Protein AF-A0A8T1VGT0-F1 (afdb_monomer_lite)

Foldseek 3Di:
DDDPPDDDDPPPPPCLPPQLVCQQCVVVCVVVVNLDEDDLVRCVVPLVVVLVLCVVVDPNPADAQQDAADCDPPDDNSRHNGRSSVNCVSHVVSPDPDD

Organism: NCBI:txid221518

Secondary structure (DSSP, 8-state):
-----PPP---------HHHHHHHSHHHHHHTT---PPPHHHIIIIIHHHHHHHHHHS-SS---TT----SSTTS-GGGTT--HHHHHHHTGGGS----

Sequence (99 aa):
MDDKAGPETGLHAGQGSYFSFYGRDVEKLDELGVNVKLSARAWQTRVAPLLDTYSTTSLPRDVPEDFVISSKAPWPEEMWGVRLGLIVARNSHHLPRQV

Radius of gyr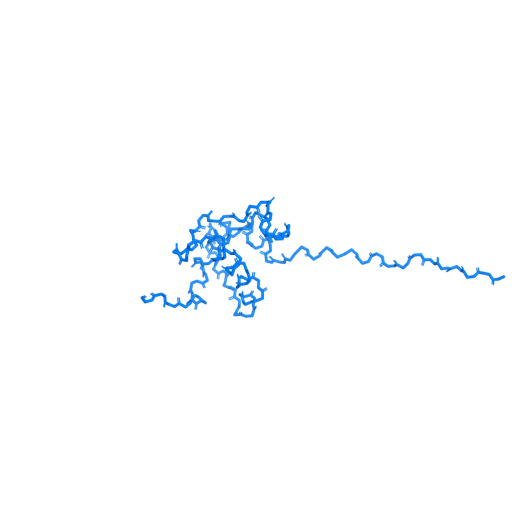ation: 17.96 Å; chains: 1; bounding box: 29×59×48 Å

pLDDT: mean 71.72, std 14.71, range [34.03, 87.75]

Structure (mmCIF, N/CA/C/O backbone):
data_AF-A0A8T1VGT0-F1
#
_entry.id   AF-A0A8T1VGT0-F1
#
loop_
_atom_site.group_PDB
_atom_site.id
_atom_site.type_symbol
_atom_site.label_atom_id
_atom_site.label_alt_id
_atom_site.label_comp_id
_atom_site.label_asym_id
_atom_site.label_entity_id
_atom_site.label_seq_id
_atom_site.pdbx_PDB_ins_code
_atom_site.Cartn_x
_atom_site.Cartn_y
_atom_site.Cartn_z
_atom_site.occupancy
_atom_site.B_iso_or_equiv
_atom_site.auth_seq_id
_atom_site.auth_comp_id
_atom_site.auth_asym_id
_atom_site.auth_atom_id
_atom_site.pdbx_PDB_model_num
ATOM 1 N N . MET A 1 1 ? -10.392 42.702 31.763 1.00 50.62 1 MET A N 1
ATOM 2 C CA . MET A 1 1 ? -9.925 42.540 30.369 1.00 50.62 1 MET A CA 1
ATOM 3 C C . MET A 1 1 ? -9.186 41.234 30.407 1.00 50.62 1 MET A C 1
ATOM 5 O O . MET A 1 1 ? -8.030 41.225 30.794 1.00 50.62 1 MET A O 1
ATOM 9 N N . ASP A 1 2 ? -9.907 40.154 30.155 1.00 43.88 2 ASP A N 1
ATOM 10 C CA . ASP A 1 2 ? -9.428 38.809 30.429 1.00 43.88 2 ASP A CA 1
ATOM 11 C C . ASP A 1 2 ? -9.556 38.029 29.128 1.00 43.88 2 ASP A C 1
ATOM 13 O O . ASP A 1 2 ? -10.617 37.982 28.497 1.00 43.88 2 ASP A O 1
ATOM 17 N N . ASP A 1 3 ? -8.393 37.563 28.699 1.00 44.62 3 ASP A N 1
ATOM 18 C CA . ASP A 1 3 ? -8.034 36.861 27.484 1.00 44.62 3 ASP A CA 1
ATOM 19 C C . ASP A 1 3 ? -9.107 35.927 26.921 1.00 44.62 3 ASP A C 1
ATOM 21 O O . ASP A 1 3 ? -9.458 34.886 27.479 1.00 44.62 3 ASP A O 1
ATOM 25 N N . LYS A 1 4 ? -9.562 36.263 25.713 1.00 43.19 4 LYS A N 1
ATOM 26 C CA . LYS A 1 4 ? -10.332 35.365 24.859 1.00 43.19 4 LYS A CA 1
ATOM 27 C C . LYS A 1 4 ? -9.364 34.411 24.150 1.00 43.19 4 LYS A C 1
ATOM 29 O O . LYS A 1 4 ? -9.043 34.612 22.980 1.00 43.19 4 LYS A O 1
ATOM 34 N N . ALA A 1 5 ? -8.915 33.370 24.844 1.00 45.09 5 ALA A N 1
ATOM 35 C CA . ALA A 1 5 ? -8.302 32.210 24.203 1.00 45.09 5 ALA A CA 1
ATOM 36 C C . ALA A 1 5 ? -9.401 31.431 23.456 1.00 45.09 5 ALA A C 1
ATOM 38 O O . ALA A 1 5 ? -10.172 30.675 24.046 1.00 45.09 5 ALA A O 1
ATOM 39 N N . GLY A 1 6 ? -9.542 31.687 22.154 1.00 46.22 6 GLY A N 1
ATOM 40 C CA . GLY A 1 6 ? -10.336 30.831 21.274 1.00 46.22 6 GLY A CA 1
ATOM 41 C C . GLY A 1 6 ? -9.601 29.506 21.057 1.00 46.22 6 GLY A C 1
ATOM 42 O O . GLY A 1 6 ? -8.379 29.539 20.918 1.00 46.22 6 GLY A O 1
ATOM 43 N N . PRO A 1 7 ? -10.288 28.349 21.025 1.00 46.41 7 PRO A N 1
ATOM 44 C CA . PRO A 1 7 ? -9.624 27.100 20.703 1.00 46.41 7 PRO A CA 1
ATOM 45 C C . PRO A 1 7 ? -9.107 27.155 19.267 1.00 46.41 7 PRO A C 1
ATOM 47 O O . PRO A 1 7 ? -9.847 27.321 18.294 1.00 46.41 7 PRO A O 1
ATOM 50 N N . GLU A 1 8 ? -7.790 27.062 19.210 1.00 47.16 8 GLU A N 1
ATOM 51 C CA . GLU A 1 8 ? -6.927 27.013 18.055 1.00 47.16 8 GLU A CA 1
ATOM 52 C C . GLU A 1 8 ? -7.358 25.892 17.103 1.00 47.16 8 GLU A C 1
ATOM 54 O O . GLU A 1 8 ? -7.616 24.761 17.508 1.00 47.16 8 GLU A O 1
ATOM 59 N N . THR A 1 9 ? -7.439 26.247 15.821 1.00 52.91 9 THR A N 1
ATOM 60 C CA . THR A 1 9 ? -7.111 25.401 14.665 1.00 52.91 9 THR A CA 1
ATOM 61 C C . THR A 1 9 ? -7.100 23.890 14.915 1.00 52.91 9 THR A C 1
ATOM 63 O O . THR A 1 9 ? -6.051 23.265 15.058 1.00 52.91 9 THR A O 1
ATOM 66 N N . GLY A 1 10 ? -8.281 23.277 14.828 1.00 36.09 10 GLY A N 1
ATOM 67 C CA . GLY A 1 10 ? -8.404 21.876 14.451 1.00 36.09 10 GLY A CA 1
ATOM 68 C C . GLY A 1 10 ? -8.011 21.731 12.985 1.00 36.09 10 GLY A C 1
ATOM 69 O O . GLY A 1 10 ? -8.860 21.772 12.096 1.00 36.09 10 GLY A O 1
ATOM 70 N N . LEU A 1 11 ? -6.710 21.612 12.725 1.00 39.28 11 LEU A N 1
ATOM 71 C CA . LEU A 1 11 ? -6.197 21.102 11.464 1.00 39.28 11 LEU A CA 1
ATOM 72 C C . LEU A 1 11 ? -6.819 19.710 11.290 1.00 39.28 11 LEU A C 1
ATOM 74 O O . LEU A 1 11 ? -6.388 18.749 11.924 1.00 39.28 11 LEU A O 1
ATOM 78 N N . HIS A 1 12 ? -7.877 19.603 10.486 1.00 45.22 12 HIS A N 1
ATOM 79 C CA . HIS A 1 12 ? -8.379 18.316 10.031 1.00 45.22 12 HIS A CA 1
ATOM 80 C C . HIS A 1 12 ? -7.239 17.662 9.250 1.00 45.22 12 HIS A C 1
ATOM 82 O O . HIS A 1 12 ? -7.051 17.922 8.062 1.00 45.22 12 HIS A O 1
ATOM 88 N N . ALA A 1 13 ? -6.452 16.832 9.933 1.00 40.97 13 ALA A N 1
ATOM 89 C CA . ALA A 1 13 ? -5.465 15.945 9.345 1.00 40.97 13 ALA A CA 1
ATOM 90 C C . ALA A 1 13 ? -6.195 14.828 8.583 1.00 40.97 13 ALA A C 1
ATOM 92 O O . ALA A 1 13 ? -6.067 13.648 8.874 1.00 40.97 13 ALA A O 1
ATOM 93 N N . GLY A 1 14 ? -6.985 15.208 7.580 1.00 45.34 14 GLY A N 1
ATOM 94 C CA . GLY A 1 14 ? -7.479 14.323 6.541 1.00 45.34 14 GLY A CA 1
ATOM 95 C C . GLY A 1 14 ? -6.367 14.055 5.534 1.00 45.34 14 GLY A C 1
ATOM 96 O O . GLY A 1 14 ? -6.539 14.297 4.346 1.00 45.34 14 GLY A O 1
ATOM 97 N N . GLN A 1 15 ? -5.204 13.589 5.989 1.00 44.84 15 GLN A N 1
ATOM 98 C CA . GLN A 1 15 ? -4.221 12.980 5.098 1.00 44.84 15 GLN A CA 1
ATOM 99 C C . GLN A 1 15 ? -4.623 11.519 4.921 1.00 44.84 15 GLN A C 1
ATOM 101 O O . GLN A 1 15 ? -3.928 10.605 5.352 1.00 44.84 15 GLN A O 1
ATOM 106 N N . GLY A 1 16 ? -5.764 11.297 4.262 1.00 48.41 16 GLY A N 1
ATOM 107 C CA . GLY A 1 16 ? -6.000 10.030 3.585 1.00 48.41 16 GLY A CA 1
ATOM 108 C C . GLY A 1 16 ? -4.909 9.908 2.532 1.00 48.41 16 GLY A C 1
ATOM 109 O O . GLY A 1 16 ? -5.014 10.494 1.457 1.00 48.41 16 GLY A O 1
ATOM 110 N N . SER A 1 17 ? -3.792 9.286 2.910 1.00 63.31 17 SER A N 1
ATOM 111 C CA . SER A 1 17 ? -2.589 9.240 2.094 1.00 63.31 17 SER A CA 1
ATOM 112 C C . SER A 1 17 ? -2.963 8.733 0.707 1.00 63.31 17 SER A C 1
ATOM 114 O O . SER A 1 17 ? -3.596 7.690 0.598 1.00 63.31 17 SER A O 1
ATOM 116 N N . TYR A 1 18 ? -2.559 9.437 -0.354 1.00 67.12 18 TYR A N 1
ATOM 117 C CA . TYR A 1 18 ? -2.741 8.997 -1.747 1.00 67.12 18 TYR A CA 1
ATOM 118 C C . TYR A 1 18 ? -2.449 7.495 -1.938 1.00 67.12 18 TYR A C 1
ATOM 120 O O . TYR A 1 18 ? -3.119 6.817 -2.708 1.00 67.12 18 TYR A 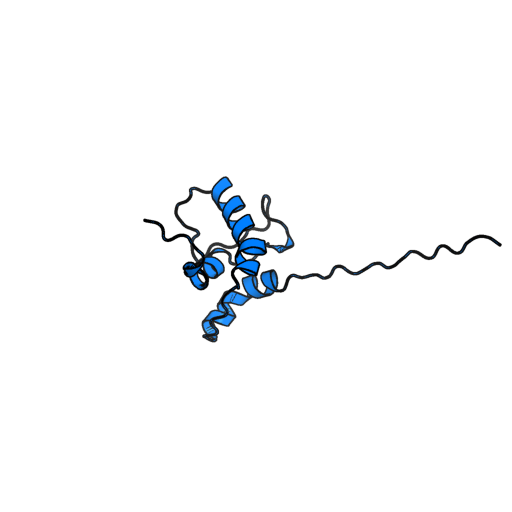O 1
ATOM 128 N N . PHE A 1 19 ? -1.493 6.962 -1.172 1.00 69.94 19 PHE A N 1
ATOM 129 C CA . PHE A 1 19 ? -1.124 5.554 -1.144 1.00 69.94 19 PHE A CA 1
ATOM 130 C C . PHE A 1 19 ? -2.243 4.593 -0.698 1.00 69.94 19 PHE A C 1
ATOM 132 O O . PHE A 1 19 ? -2.343 3.508 -1.260 1.00 69.94 19 PHE A O 1
ATOM 139 N N . SER A 1 20 ? -3.084 4.946 0.279 1.00 72.75 20 SER A N 1
ATOM 140 C CA . SER A 1 20 ? -4.155 4.056 0.749 1.00 72.75 20 SER A CA 1
ATOM 141 C C . SER A 1 20 ? -5.304 3.978 -0.256 1.00 72.75 20 SER A C 1
ATOM 143 O O . SER A 1 20 ? -5.811 2.890 -0.512 1.00 72.75 20 SER A O 1
ATOM 145 N N . PHE A 1 21 ? -5.652 5.097 -0.899 1.00 69.94 21 PHE A N 1
ATOM 146 C CA . PHE A 1 21 ? -6.589 5.104 -2.028 1.00 69.94 21 PHE A CA 1
ATOM 147 C C . PHE A 1 21 ? -6.018 4.342 -3.226 1.00 69.94 21 PHE A C 1
ATOM 149 O O . PHE A 1 21 ? -6.666 3.440 -3.747 1.00 69.94 21 PHE A O 1
ATOM 156 N N . TYR A 1 22 ? -4.762 4.624 -3.591 1.00 74.12 22 TYR A N 1
ATOM 157 C CA . TYR A 1 22 ? -4.042 3.892 -4.631 1.00 74.12 22 TYR A CA 1
ATOM 158 C C . TYR A 1 22 ? -4.041 2.381 -4.369 1.00 74.12 22 TYR A C 1
ATOM 160 O O . TYR A 1 22 ? -4.346 1.603 -5.261 1.00 74.12 22 TYR A O 1
ATOM 168 N N . GLY A 1 23 ? -3.738 1.964 -3.140 1.00 77.19 23 GLY A N 1
ATOM 169 C CA . GLY A 1 23 ? -3.644 0.561 -2.757 1.00 77.19 23 GLY A CA 1
ATOM 170 C C . GLY A 1 23 ? -4.977 -0.171 -2.614 1.00 77.19 23 GLY A C 1
ATOM 171 O O . GLY A 1 23 ? -4.986 -1.399 -2.671 1.00 77.19 23 GLY A O 1
ATOM 172 N N . ARG A 1 24 ? -6.090 0.547 -2.433 1.00 78.12 24 ARG A N 1
ATOM 173 C CA . ARG A 1 24 ? -7.444 -0.033 -2.419 1.00 78.12 24 ARG A CA 1
ATOM 174 C C . ARG A 1 24 ? -8.003 -0.206 -3.827 1.00 78.12 24 ARG A C 1
ATOM 176 O O . ARG A 1 24 ? -8.611 -1.230 -4.108 1.00 78.12 24 ARG A O 1
ATOM 183 N N . ASP A 1 25 ? -7.765 0.763 -4.709 1.00 78.50 25 ASP A N 1
ATOM 184 C CA . ASP A 1 25 ? -8.271 0.761 -6.089 1.00 78.50 25 ASP A CA 1
ATOM 185 C C . ASP A 1 25 ? -7.238 0.254 -7.115 1.00 78.50 25 ASP A C 1
ATOM 187 O O . ASP A 1 25 ? -7.435 0.384 -8.324 1.00 78.50 25 ASP A O 1
ATOM 191 N N . VAL A 1 26 ? -6.134 -0.346 -6.654 1.00 75.56 26 VAL A N 1
ATOM 192 C CA . VAL A 1 26 ? -5.045 -0.832 -7.518 1.00 75.56 26 VAL A CA 1
ATOM 193 C C . VAL A 1 26 ? -5.520 -1.871 -8.544 1.00 75.56 26 VAL A C 1
ATOM 195 O O . VAL A 1 26 ? -4.983 -1.898 -9.647 1.00 75.56 26 VAL A O 1
ATOM 198 N N . GLU A 1 27 ? -6.554 -2.659 -8.231 1.00 75.38 27 GLU A N 1
ATOM 199 C CA . GLU A 1 27 ? -7.192 -3.589 -9.178 1.00 75.38 27 GLU A CA 1
ATOM 200 C C . GLU A 1 27 ? -7.910 -2.862 -10.311 1.00 75.38 27 GLU A C 1
ATOM 202 O O . GLU A 1 27 ? -7.742 -3.225 -11.465 1.00 75.38 27 GLU A O 1
ATOM 207 N N . LYS A 1 28 ? -8.652 -1.787 -10.019 1.00 77.12 28 LYS A N 1
ATOM 208 C CA . LYS A 1 28 ? -9.323 -0.998 -11.065 1.00 77.12 28 LYS A CA 1
ATOM 209 C C . LYS A 1 28 ? -8.303 -0.345 -11.989 1.00 77.12 28 LYS A C 1
ATOM 211 O O . LYS A 1 28 ? -8.518 -0.230 -13.189 1.00 77.12 28 LYS A O 1
ATOM 216 N N . LEU A 1 29 ? -7.165 0.084 -11.441 1.00 74.94 29 LEU A N 1
ATOM 217 C CA . LEU A 1 29 ? -6.048 0.571 -12.253 1.00 74.94 29 LEU A CA 1
ATOM 218 C C . LEU A 1 29 ? -5.445 -0.537 -13.126 1.00 74.94 29 LEU A C 1
ATOM 220 O O . LEU A 1 29 ? -4.876 -0.232 -14.172 1.00 74.94 29 LEU A O 1
ATOM 224 N N . ASP A 1 30 ? -5.537 -1.793 -12.698 1.00 70.50 30 ASP A N 1
ATOM 225 C CA . ASP A 1 30 ? -5.110 -2.954 -13.474 1.00 70.50 30 ASP A CA 1
ATOM 226 C C . ASP A 1 30 ? -6.087 -3.291 -14.600 1.00 70.50 30 ASP A C 1
ATOM 228 O O . ASP A 1 30 ? -5.676 -3.370 -15.755 1.00 70.50 30 ASP A O 1
ATOM 232 N N . GLU A 1 31 ? -7.386 -3.314 -14.299 1.00 76.31 31 GLU A N 1
ATOM 233 C CA . GLU A 1 31 ? -8.463 -3.455 -15.286 1.00 76.31 31 GLU A CA 1
ATOM 234 C C . GLU A 1 31 ? -8.392 -2.382 -16.383 1.00 76.31 31 GLU A C 1
ATOM 236 O O . GLU A 1 31 ? -8.673 -2.647 -17.551 1.00 76.31 31 GLU A O 1
ATOM 241 N N . LEU A 1 32 ? -7.980 -1.163 -16.023 1.00 78.62 32 LEU A N 1
ATOM 242 C CA . LEU A 1 32 ? -7.811 -0.046 -16.954 1.00 78.62 32 LEU A CA 1
ATOM 243 C C . LEU A 1 32 ? -6.461 -0.053 -17.698 1.00 78.62 32 LEU A C 1
ATOM 245 O O . LEU A 1 32 ? -6.216 0.835 -18.516 1.00 78.62 32 LEU A O 1
ATOM 249 N N . GLY A 1 33 ? -5.561 -1.001 -17.417 1.00 70.25 33 GLY A N 1
ATOM 250 C CA . GLY A 1 33 ? -4.232 -1.079 -18.036 1.00 70.25 33 GLY A CA 1
ATOM 251 C C . GLY A 1 33 ? -3.282 0.057 -17.636 1.00 70.25 33 GLY A C 1
ATOM 252 O O . GLY A 1 33 ? -2.280 0.309 -18.311 1.00 70.25 33 GLY A O 1
ATOM 253 N N . VAL A 1 34 ? -3.575 0.772 -16.545 1.00 70.31 34 VAL A N 1
ATOM 254 C CA . VAL A 1 34 ? -2.761 1.894 -16.072 1.00 70.31 34 VAL A CA 1
ATOM 255 C C . VAL A 1 34 ? -1.631 1.364 -15.191 1.00 70.31 34 VAL A C 1
ATOM 257 O O . VAL A 1 34 ? -1.830 0.975 -14.039 1.00 70.31 34 VAL A O 1
ATOM 260 N N . ASN A 1 35 ? -0.410 1.394 -15.726 1.00 66.19 35 ASN A N 1
ATOM 261 C CA . ASN A 1 35 ? 0.795 0.930 -15.037 1.00 66.19 35 ASN A CA 1
ATOM 262 C C . ASN A 1 35 ? 1.437 2.046 -14.192 1.00 66.19 35 ASN A C 1
ATOM 264 O O . ASN A 1 35 ? 2.502 2.572 -14.527 1.00 66.19 35 ASN A O 1
ATOM 268 N N . VAL A 1 36 ? 0.771 2.446 -13.108 1.00 71.12 36 VAL A N 1
ATOM 269 C CA . VAL A 1 36 ? 1.341 3.405 -12.152 1.00 71.12 36 VAL A CA 1
ATOM 270 C C . VAL A 1 36 ? 2.396 2.688 -11.312 1.00 71.12 36 VAL A C 1
ATOM 272 O O . VAL A 1 36 ? 2.084 1.838 -10.484 1.00 71.12 36 VAL A O 1
ATOM 275 N N . LYS A 1 37 ? 3.665 3.040 -11.511 1.00 74.12 37 LYS A N 1
ATOM 276 C CA . LYS A 1 37 ? 4.764 2.554 -10.669 1.00 74.12 37 LYS A CA 1
ATOM 277 C C . LYS A 1 37 ? 5.041 3.543 -9.549 1.00 74.12 37 LYS A C 1
ATOM 279 O O . LYS A 1 37 ? 5.060 4.756 -9.762 1.00 74.12 37 LYS A O 1
ATOM 284 N N . LEU A 1 38 ? 5.295 3.025 -8.354 1.00 78.69 38 LEU A N 1
ATOM 285 C CA . LEU A 1 38 ? 5.747 3.834 -7.232 1.00 78.69 38 LEU A CA 1
ATOM 286 C C . LEU A 1 38 ? 7.187 4.285 -7.484 1.00 78.69 38 LEU A C 1
ATOM 288 O O . LEU A 1 38 ? 8.032 3.519 -7.953 1.00 78.69 38 LEU A O 1
ATOM 292 N N . SE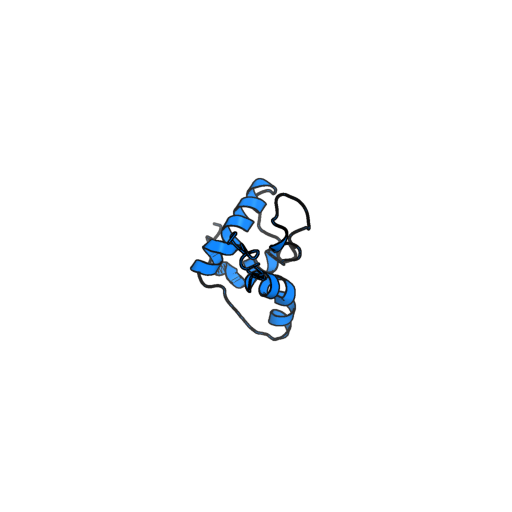R A 1 39 ? 7.485 5.537 -7.144 1.00 81.44 39 SER A N 1
ATOM 293 C CA . SER A 1 39 ? 8.871 6.001 -7.095 1.00 81.44 39 SER A CA 1
ATOM 294 C C . SER A 1 39 ? 9.628 5.283 -5.9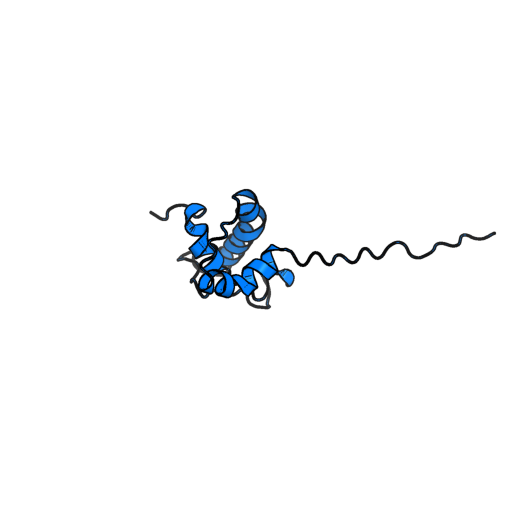73 1.00 81.44 39 SER A C 1
ATOM 296 O O . SER A 1 39 ? 9.028 4.894 -4.971 1.00 81.44 39 SER A O 1
ATOM 298 N N . ALA A 1 40 ? 10.955 5.169 -6.088 1.00 79.25 40 ALA A N 1
ATOM 299 C CA . ALA A 1 40 ? 11.787 4.537 -5.056 1.00 79.25 40 ALA A CA 1
ATOM 300 C C . ALA A 1 40 ? 11.585 5.171 -3.667 1.00 79.25 40 ALA A C 1
ATOM 302 O O . ALA A 1 40 ? 11.536 4.479 -2.655 1.00 79.25 40 ALA A O 1
ATOM 303 N N . ARG A 1 41 ? 11.388 6.496 -3.612 1.00 80.62 41 ARG A N 1
ATOM 304 C CA . ARG A 1 41 ? 11.082 7.202 -2.362 1.00 80.62 41 ARG A CA 1
ATOM 305 C C . ARG A 1 41 ? 9.729 6.780 -1.786 1.00 80.62 41 ARG A C 1
ATOM 307 O O . ARG A 1 41 ? 9.646 6.496 -0.597 1.00 80.62 41 ARG A O 1
ATOM 314 N N . ALA A 1 42 ? 8.682 6.724 -2.610 1.00 80.06 42 ALA A N 1
ATOM 315 C CA . ALA A 1 42 ? 7.359 6.289 -2.163 1.00 80.06 42 ALA A CA 1
ATOM 316 C C . ALA A 1 42 ? 7.378 4.824 -1.699 1.00 80.06 42 ALA A C 1
ATOM 318 O O . ALA A 1 42 ? 6.800 4.511 -0.661 1.00 80.06 42 ALA A O 1
ATOM 319 N N . TRP A 1 43 ? 8.101 3.960 -2.416 1.00 82.88 43 TRP A N 1
ATOM 320 C CA . TRP A 1 43 ? 8.336 2.573 -2.028 1.00 82.88 43 TRP A CA 1
ATOM 321 C C . TRP A 1 43 ? 8.998 2.473 -0.649 1.00 82.88 43 TRP A C 1
ATOM 323 O O . TRP A 1 43 ? 8.441 1.851 0.252 1.00 82.88 43 TRP A O 1
ATOM 333 N N . GLN A 1 44 ? 10.126 3.154 -0.441 1.00 82.69 44 GLN A N 1
ATOM 334 C CA . GLN A 1 44 ? 10.865 3.090 0.823 1.00 82.69 44 GLN A CA 1
ATOM 335 C C . GLN A 1 44 ? 10.106 3.704 2.004 1.00 82.69 44 GLN A C 1
ATOM 337 O O . GLN A 1 44 ? 10.201 3.219 3.123 1.00 82.69 44 GLN A O 1
ATOM 342 N N . THR A 1 45 ? 9.337 4.771 1.783 1.00 83.12 45 THR A N 1
ATOM 343 C CA . THR A 1 45 ? 8.583 5.422 2.865 1.00 83.12 45 THR A CA 1
ATOM 344 C C . THR A 1 45 ? 7.287 4.686 3.214 1.00 83.12 45 THR A C 1
ATOM 346 O O . THR A 1 45 ? 6.830 4.787 4.349 1.00 83.12 45 THR A O 1
ATOM 349 N N . ARG A 1 46 ? 6.655 3.987 2.259 1.00 82.56 46 ARG A N 1
ATOM 350 C CA . ARG A 1 46 ? 5.311 3.409 2.450 1.00 82.56 46 ARG A CA 1
ATOM 351 C C . ARG A 1 46 ? 5.280 1.890 2.401 1.00 82.56 46 ARG A C 1
ATOM 353 O O . ARG A 1 46 ? 4.615 1.295 3.233 1.00 82.56 46 ARG A O 1
ATOM 360 N N . VAL A 1 47 ? 5.971 1.269 1.450 1.00 84.12 47 VAL A N 1
ATOM 361 C CA . VAL A 1 47 ? 5.897 -0.182 1.221 1.00 84.12 47 VAL A CA 1
ATOM 362 C C . VAL A 1 47 ? 6.934 -0.931 2.053 1.00 84.12 47 VAL A C 1
ATOM 364 O O . VAL A 1 47 ? 6.594 -1.934 2.671 1.00 84.12 47 VAL A O 1
ATOM 367 N N . ALA A 1 48 ? 8.170 -0.432 2.138 1.00 84.19 48 ALA A N 1
ATOM 368 C CA . ALA A 1 48 ? 9.237 -1.111 2.877 1.00 84.19 48 ALA A CA 1
ATOM 369 C C . ALA A 1 48 ? 8.908 -1.367 4.368 1.00 84.19 48 ALA A C 1
ATOM 371 O O . ALA A 1 48 ? 9.093 -2.500 4.808 1.00 84.19 48 ALA A O 1
ATOM 372 N N . PRO A 1 49 ? 8.330 -0.417 5.136 1.00 84.94 49 PRO A N 1
ATOM 373 C CA . PRO A 1 49 ? 7.932 -0.680 6.525 1.00 84.94 49 PRO A CA 1
ATOM 374 C C . PRO A 1 49 ? 6.812 -1.725 6.641 1.00 84.94 49 PRO A C 1
ATOM 376 O O . PRO A 1 49 ? 6.736 -2.467 7.619 1.00 84.94 49 PRO A O 1
ATOM 379 N N . LEU A 1 50 ? 5.937 -1.802 5.631 1.00 84.62 50 LEU A N 1
ATOM 380 C CA . LEU A 1 50 ? 4.869 -2.800 5.590 1.00 84.62 50 LEU A CA 1
ATOM 381 C C . LEU A 1 50 ? 5.429 -4.196 5.300 1.00 84.62 50 LEU A C 1
ATOM 383 O O . LEU A 1 50 ? 5.003 -5.165 5.919 1.00 84.62 50 LEU A O 1
ATOM 387 N N . LEU A 1 51 ? 6.415 -4.300 4.409 1.00 83.62 51 LEU A N 1
ATOM 388 C CA . LEU A 1 51 ? 7.128 -5.552 4.145 1.00 83.62 51 LEU A CA 1
ATOM 389 C C . LEU A 1 51 ? 7.918 -6.040 5.365 1.00 83.62 51 LEU A C 1
ATOM 391 O O . LEU A 1 51 ? 7.952 -7.240 5.626 1.00 83.62 51 LEU A O 1
ATOM 395 N N . ASP A 1 52 ? 8.510 -5.127 6.132 1.00 83.94 52 ASP A N 1
ATOM 396 C CA . ASP A 1 52 ? 9.205 -5.445 7.385 1.00 83.94 52 ASP A CA 1
ATOM 397 C C . ASP A 1 52 ? 8.233 -6.012 8.440 1.00 83.94 52 ASP A C 1
ATOM 399 O O . ASP A 1 52 ? 8.454 -7.077 9.025 1.00 83.94 52 ASP A O 1
ATOM 403 N N . THR A 1 53 ? 7.068 -5.370 8.571 1.00 83.38 53 THR A N 1
ATOM 404 C CA . THR A 1 53 ? 5.965 -5.828 9.430 1.00 83.38 53 THR A CA 1
ATOM 405 C C . THR A 1 53 ? 5.430 -7.202 8.990 1.00 83.38 53 THR A C 1
ATOM 407 O O . THR A 1 53 ? 5.178 -8.077 9.827 1.00 83.38 53 THR A O 1
ATOM 410 N N . TYR A 1 54 ? 5.299 -7.425 7.675 1.00 81.00 54 TYR A N 1
ATOM 411 C CA . TYR A 1 54 ? 4.919 -8.721 7.103 1.00 81.00 54 TYR A CA 1
ATOM 412 C C . TYR A 1 54 ? 5.954 -9.798 7.434 1.00 81.00 54 TYR A C 1
ATOM 414 O O . TYR A 1 54 ? 5.585 -10.849 7.946 1.00 81.00 54 TYR A O 1
ATOM 422 N N . SER A 1 55 ? 7.239 -9.512 7.213 1.00 78.75 55 SER A N 1
ATOM 423 C CA . SER A 1 55 ? 8.351 -10.455 7.419 1.00 78.75 55 SER A CA 1
ATOM 424 C C . SER A 1 55 ? 8.558 -10.823 8.890 1.00 78.75 55 SER A C 1
ATOM 426 O O . SER A 1 55 ? 9.024 -11.914 9.201 1.00 78.75 55 SER A O 1
ATOM 428 N N . THR A 1 56 ? 8.181 -9.930 9.809 1.00 76.62 56 THR A N 1
ATOM 429 C CA . THR A 1 56 ? 8.189 -10.206 11.255 1.00 76.62 56 THR A CA 1
ATOM 430 C C . THR A 1 56 ? 7.081 -11.188 11.657 1.00 76.62 56 THR A C 1
ATOM 432 O O . THR A 1 56 ? 7.239 -11.956 12.603 1.00 76.62 56 THR A O 1
ATOM 435 N N . THR A 1 57 ? 5.952 -11.171 10.942 1.00 69.00 57 THR A N 1
ATOM 436 C CA . THR A 1 57 ? 4.748 -11.949 11.286 1.00 69.00 57 THR A CA 1
ATOM 437 C C . THR A 1 57 ? 4.612 -13.228 10.448 1.00 69.00 57 THR A C 1
ATOM 439 O O . THR A 1 57 ? 3.974 -14.186 10.878 1.00 69.00 57 THR A O 1
ATOM 442 N N . SER A 1 58 ? 5.200 -13.257 9.250 1.00 62.66 58 SER A N 1
ATOM 443 C CA . SER A 1 58 ? 5.070 -14.321 8.252 1.00 62.66 58 SER A CA 1
ATOM 444 C C . SER A 1 58 ? 6.438 -14.705 7.692 1.00 62.66 58 SER A C 1
ATOM 446 O O . SER A 1 58 ? 7.314 -13.861 7.530 1.00 62.66 58 SER A O 1
ATOM 448 N N . LEU A 1 59 ? 6.623 -15.992 7.383 1.00 58.88 59 LEU A N 1
ATOM 449 C CA . LEU A 1 59 ? 7.852 -16.496 6.766 1.00 58.88 59 LEU A CA 1
ATOM 450 C C . LEU A 1 59 ? 8.178 -15.715 5.472 1.00 58.88 59 LEU A C 1
ATOM 452 O O . LEU A 1 59 ? 7.260 -15.391 4.719 1.00 58.88 59 LEU A O 1
ATOM 456 N N . PRO A 1 60 ? 9.467 -15.482 5.163 1.00 63.31 60 PRO A N 1
ATOM 457 C CA . PRO A 1 60 ? 9.945 -14.596 4.088 1.00 63.31 60 PRO A CA 1
ATOM 458 C C . PRO A 1 60 ? 9.729 -15.139 2.663 1.00 63.31 60 PRO A C 1
ATOM 460 O O . PRO A 1 60 ? 10.438 -14.769 1.729 1.00 63.31 60 PRO A O 1
ATOM 463 N N . ARG A 1 61 ? 8.788 -16.066 2.483 1.00 60.19 61 ARG A N 1
ATOM 464 C CA . ARG A 1 61 ? 8.517 -16.715 1.206 1.00 60.19 61 ARG A CA 1
ATOM 465 C C . ARG A 1 61 ? 7.416 -15.942 0.492 1.00 60.19 61 ARG A C 1
ATOM 467 O O . ARG A 1 61 ? 6.278 -16.385 0.477 1.00 60.19 61 ARG A O 1
ATOM 474 N N . ASP A 1 62 ? 7.793 -14.786 -0.040 1.00 71.50 62 ASP A N 1
ATOM 475 C CA . ASP A 1 62 ? 6.969 -13.916 -0.877 1.00 71.50 62 ASP A CA 1
ATOM 476 C C . ASP A 1 62 ? 5.690 -13.356 -0.226 1.00 71.50 62 ASP A C 1
ATOM 478 O O . ASP A 1 62 ? 5.051 -13.939 0.653 1.00 71.50 62 ASP A O 1
ATOM 482 N N . VAL A 1 63 ? 5.307 -12.159 -0.665 1.00 79.06 63 VAL A N 1
ATOM 483 C CA . VAL A 1 63 ? 3.984 -11.609 -0.359 1.00 79.06 63 VAL A CA 1
ATOM 484 C C . VAL A 1 63 ? 3.037 -12.115 -1.450 1.00 79.06 63 VAL A C 1
ATOM 486 O O . VAL A 1 63 ? 3.256 -11.769 -2.612 1.00 79.06 63 VAL A O 1
ATOM 489 N N . PRO A 1 64 ? 2.005 -12.920 -1.125 1.00 82.69 64 PRO A N 1
ATOM 490 C CA . PRO A 1 64 ? 1.010 -13.351 -2.106 1.00 82.69 64 PRO A CA 1
ATOM 491 C C . PRO A 1 64 ? 0.384 -12.141 -2.801 1.00 82.69 64 PRO A C 1
ATOM 493 O O . PRO A 1 64 ? 0.106 -11.154 -2.128 1.00 82.69 64 PRO A O 1
ATOM 496 N N . GLU A 1 65 ? 0.122 -12.208 -4.109 1.00 82.06 65 GLU A N 1
ATOM 497 C CA . GLU A 1 65 ? -0.461 -11.087 -4.871 1.00 82.06 65 GLU A CA 1
ATOM 498 C C . GLU A 1 65 ? -1.813 -10.627 -4.292 1.00 82.06 65 GLU A C 1
ATOM 500 O O . GLU A 1 65 ? -2.069 -9.431 -4.149 1.00 82.06 65 GLU A O 1
ATOM 505 N N . ASP A 1 66 ? -2.627 -11.572 -3.824 1.00 82.75 66 ASP A N 1
ATOM 506 C CA . ASP A 1 66 ? -3.912 -11.313 -3.171 1.00 82.75 66 ASP A CA 1
ATOM 507 C C . ASP A 1 66 ? -3.798 -10.855 -1.707 1.00 82.75 66 ASP A C 1
ATOM 509 O O . ASP A 1 66 ? -4.807 -10.719 -1.013 1.00 82.75 66 ASP A O 1
ATOM 513 N N . PHE A 1 67 ? -2.588 -10.635 -1.182 1.00 86.25 67 PHE A N 1
ATOM 514 C CA . PHE A 1 67 ? -2.423 -10.242 0.213 1.00 86.25 67 PHE A CA 1
ATOM 515 C C . PHE A 1 67 ? -2.998 -8.844 0.469 1.00 86.25 67 PHE A C 1
ATOM 517 O O . PHE A 1 67 ? -2.513 -7.829 -0.050 1.00 86.25 67 PHE A O 1
ATOM 524 N N . VAL A 1 68 ? -4.009 -8.800 1.339 1.00 87.75 68 VAL A N 1
ATOM 525 C CA . VAL A 1 68 ? -4.667 -7.579 1.805 1.00 87.75 68 VAL A CA 1
ATOM 526 C C . VAL A 1 68 ? -4.346 -7.352 3.275 1.00 87.75 68 VAL A C 1
ATOM 528 O O . VAL A 1 68 ? -4.492 -8.245 4.112 1.00 87.75 68 VAL A O 1
ATOM 531 N N . ILE A 1 69 ? -3.951 -6.125 3.605 1.00 86.00 69 ILE A N 1
ATOM 532 C CA . ILE A 1 69 ? -3.699 -5.725 4.985 1.00 86.00 69 ILE A CA 1
ATOM 533 C C . ILE A 1 69 ? -5.004 -5.808 5.784 1.00 86.00 69 ILE A C 1
ATOM 535 O O . ILE A 1 69 ? -5.975 -5.095 5.518 1.00 86.00 69 ILE A O 1
ATOM 539 N N . SER A 1 70 ? -5.006 -6.689 6.783 1.00 83.00 70 SER A N 1
ATOM 540 C CA . SER A 1 70 ? -6.140 -6.905 7.680 1.00 83.00 70 SER A CA 1
ATOM 541 C C . SER A 1 70 ? -6.302 -5.756 8.671 1.00 83.00 70 SER A C 1
ATOM 543 O O . SER A 1 70 ? -5.318 -5.154 9.097 1.00 83.00 70 SER A O 1
ATOM 545 N N . SER A 1 71 ? -7.541 -5.513 9.108 1.00 84.94 71 SER A N 1
ATOM 546 C CA . SER A 1 71 ? -7.893 -4.467 10.078 1.00 84.94 71 SER A CA 1
ATOM 547 C C . SER A 1 71 ? -7.502 -4.777 11.528 1.00 84.94 71 SER A C 1
ATOM 549 O O . SER A 1 71 ? -8.319 -4.683 12.441 1.00 84.94 71 SER A O 1
ATOM 551 N N . LYS A 1 72 ? -6.276 -5.254 11.742 1.00 81.50 72 LYS A N 1
ATOM 552 C CA . LYS A 1 72 ? -5.762 -5.694 13.043 1.00 81.50 72 LYS A CA 1
ATOM 553 C C . LYS A 1 72 ? -4.297 -5.295 13.194 1.00 81.50 72 LYS A C 1
ATOM 555 O O . LYS A 1 72 ? -3.580 -5.168 12.202 1.00 81.50 72 LYS A O 1
ATOM 560 N N . ALA A 1 73 ? -3.842 -5.167 14.441 1.00 76.62 73 ALA A N 1
ATOM 561 C CA . ALA A 1 73 ? -2.417 -5.070 14.749 1.00 76.62 73 ALA A CA 1
ATOM 562 C C . ALA A 1 73 ? -1.650 -6.244 14.096 1.00 76.62 73 ALA A C 1
ATOM 564 O O . ALA A 1 73 ? -2.199 -7.349 14.029 1.00 76.62 73 ALA A O 1
ATOM 565 N N . PRO A 1 74 ? -0.413 -6.043 13.606 1.00 82.19 74 PRO A N 1
ATOM 566 C CA . PRO A 1 74 ? 0.455 -4.865 13.780 1.00 82.19 74 PRO A CA 1
ATOM 567 C C . PRO A 1 74 ? 0.222 -3.702 12.791 1.00 82.19 74 PRO A C 1
ATOM 569 O O . PRO A 1 74 ? 0.976 -2.732 12.801 1.00 82.19 74 PRO A O 1
ATOM 572 N N . TRP A 1 75 ? -0.796 -3.768 11.932 1.00 83.81 75 TRP A N 1
ATOM 573 C CA . TRP A 1 75 ? -0.972 -2.800 10.848 1.00 83.81 75 TRP A CA 1
ATOM 574 C C . TRP A 1 75 ? -1.644 -1.497 11.303 1.00 83.81 75 TRP A C 1
ATOM 576 O O . TRP A 1 75 ? -2.670 -1.561 11.988 1.00 83.81 75 TRP A O 1
ATOM 586 N N . PRO A 1 76 ? -1.145 -0.321 10.875 1.00 81.44 76 PRO A N 1
ATOM 587 C CA . PRO A 1 76 ? -1.809 0.950 11.148 1.00 81.44 76 PRO A CA 1
ATOM 588 C C . PRO A 1 76 ? -3.154 1.028 10.415 1.00 81.44 76 PRO A C 1
ATOM 590 O O . PRO A 1 76 ? -3.277 0.545 9.287 1.00 81.44 76 PRO A O 1
ATOM 593 N N . GLU A 1 77 ? -4.145 1.679 11.032 1.00 82.19 77 GLU A N 1
ATOM 594 C CA . GLU A 1 77 ? -5.526 1.725 10.520 1.00 82.19 77 GLU A CA 1
ATOM 595 C C . GLU A 1 77 ? -5.635 2.303 9.106 1.00 82.19 77 GLU A C 1
ATOM 597 O O . GLU A 1 77 ? -6.425 1.846 8.280 1.00 82.19 77 GLU A O 1
ATOM 602 N N . GLU A 1 78 ? -4.772 3.264 8.788 1.00 79.50 78 GLU A N 1
ATOM 603 C CA . GLU A 1 78 ? -4.698 3.895 7.470 1.00 79.50 78 GLU A CA 1
ATOM 604 C C . GLU A 1 78 ? -4.373 2.905 6.342 1.00 79.50 78 GLU A C 1
ATOM 606 O O . GLU A 1 78 ? -4.729 3.140 5.185 1.00 79.50 78 GLU A O 1
ATOM 611 N N . MET A 1 79 ? -3.699 1.803 6.675 1.00 81.69 79 MET A N 1
ATOM 612 C CA . MET A 1 79 ? -3.253 0.789 5.722 1.00 81.69 79 MET A CA 1
ATOM 613 C C . MET A 1 79 ? -4.228 -0.382 5.622 1.00 81.69 79 MET A C 1
ATOM 615 O O . MET A 1 79 ? -4.029 -1.276 4.805 1.00 81.69 79 MET A O 1
ATOM 619 N N . TRP A 1 80 ? -5.305 -0.386 6.405 1.00 86.69 80 TRP A N 1
ATOM 620 C CA . TRP A 1 80 ? -6.315 -1.432 6.339 1.00 86.69 80 TRP A CA 1
ATOM 621 C C . TRP A 1 80 ? -7.014 -1.454 4.974 1.00 86.69 80 TRP A C 1
ATOM 623 O O . TRP A 1 80 ? -7.404 -0.416 4.421 1.00 86.69 80 TRP A O 1
ATOM 633 N N . GLY A 1 81 ? -7.162 -2.663 4.428 1.00 84.50 81 GLY A N 1
ATOM 634 C CA . GLY A 1 81 ? -7.749 -2.902 3.110 1.00 84.50 81 GLY A CA 1
ATOM 635 C C . GLY A 1 81 ? -6.814 -2.607 1.933 1.00 84.50 81 GLY A C 1
ATOM 636 O O . GLY A 1 81 ? -7.239 -2.724 0.788 1.00 84.50 81 GLY A O 1
ATOM 637 N N . VAL A 1 82 ? -5.556 -2.222 2.177 1.00 86.94 82 VAL A N 1
ATOM 638 C CA . VAL A 1 82 ? -4.565 -2.046 1.108 1.00 86.94 82 VAL A CA 1
ATOM 639 C C . VAL A 1 82 ? -4.109 -3.411 0.594 1.00 86.94 82 VAL A C 1
ATOM 641 O O . VAL A 1 82 ? -3.679 -4.265 1.374 1.00 86.94 82 VAL A O 1
ATOM 644 N N . ARG A 1 83 ? -4.159 -3.600 -0.729 1.00 87.12 83 ARG A N 1
ATOM 645 C CA . ARG A 1 83 ? -3.685 -4.808 -1.420 1.00 87.12 83 ARG A CA 1
ATOM 646 C C . ARG A 1 83 ? -2.168 -4.772 -1.583 1.00 87.12 83 ARG A C 1
ATOM 648 O O . ARG A 1 83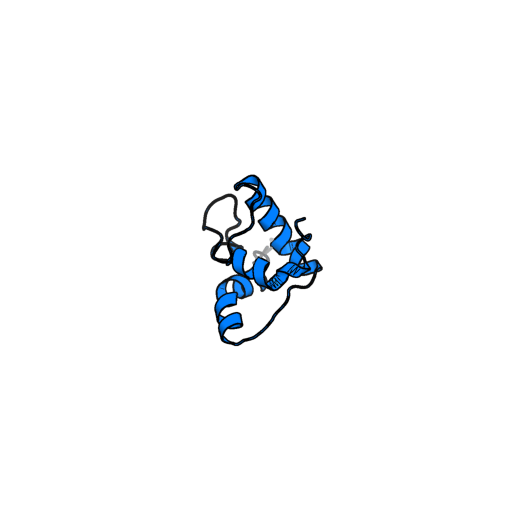 ? -1.643 -4.480 -2.657 1.00 87.12 83 ARG A O 1
ATOM 655 N N . LEU A 1 84 ? -1.456 -5.000 -0.481 1.00 86.81 84 LEU A N 1
ATOM 656 C CA . LEU A 1 84 ? 0.005 -4.944 -0.439 1.00 86.81 84 LEU A CA 1
ATOM 657 C C . LEU A 1 84 ? 0.639 -5.940 -1.423 1.00 86.81 84 LEU A C 1
ATOM 659 O O . LEU A 1 84 ? 1.606 -5.574 -2.084 1.00 86.81 84 LEU A O 1
ATOM 663 N N . GLY A 1 85 ? 0.067 -7.134 -1.585 1.00 85.88 85 GLY A N 1
ATOM 664 C CA . GLY A 1 85 ? 0.535 -8.123 -2.560 1.00 85.88 85 GLY A CA 1
ATOM 665 C C . GLY A 1 85 ? 0.579 -7.596 -3.992 1.00 85.88 85 GLY A C 1
ATOM 666 O O . GLY A 1 85 ? 1.625 -7.599 -4.640 1.00 85.88 85 GLY A O 1
ATOM 667 N N . LEU A 1 86 ? -0.537 -7.042 -4.456 1.00 85.38 86 LEU A N 1
ATOM 668 C CA . LEU A 1 86 ? -0.668 -6.492 -5.800 1.00 85.38 86 LEU A CA 1
ATOM 669 C C . LEU A 1 86 ? 0.220 -5.255 -6.013 1.00 85.38 86 LEU A C 1
ATOM 671 O O . LEU A 1 86 ? 0.802 -5.067 -7.083 1.00 85.38 86 LEU A O 1
ATOM 675 N N . ILE A 1 87 ? 0.401 -4.427 -4.977 1.00 85.25 87 ILE A N 1
ATOM 676 C CA . ILE A 1 87 ? 1.375 -3.327 -5.018 1.00 85.25 87 ILE A CA 1
ATOM 677 C C . ILE A 1 87 ? 2.789 -3.877 -5.227 1.00 85.25 87 ILE A C 1
ATOM 679 O O . ILE A 1 87 ? 3.525 -3.338 -6.054 1.00 85.25 87 ILE A O 1
ATOM 683 N N . VAL A 1 88 ? 3.172 -4.927 -4.501 1.00 85.19 88 VAL A N 1
ATOM 684 C CA . VAL A 1 88 ? 4.494 -5.559 -4.595 1.00 85.19 88 VAL A CA 1
ATOM 685 C C . VAL A 1 88 ? 4.706 -6.181 -5.977 1.00 85.19 88 VAL A C 1
ATOM 687 O O . VAL A 1 88 ? 5.727 -5.901 -6.603 1.00 85.19 88 VAL A O 1
ATOM 690 N N . ALA A 1 89 ? 3.722 -6.914 -6.504 1.00 83.56 89 ALA A N 1
ATOM 691 C CA . ALA A 1 89 ? 3.773 -7.524 -7.834 1.00 83.56 89 ALA A CA 1
ATOM 692 C C . ALA A 1 89 ? 4.024 -6.484 -8.945 1.00 83.56 89 ALA A C 1
ATOM 694 O O . ALA A 1 89 ? 4.938 -6.631 -9.763 1.00 83.56 89 ALA A O 1
ATOM 695 N N . ARG A 1 90 ? 3.296 -5.357 -8.916 1.00 78.69 90 ARG A N 1
ATOM 696 C CA . ARG A 1 90 ? 3.439 -4.253 -9.891 1.00 78.69 90 ARG A CA 1
ATOM 697 C C . ARG A 1 90 ? 4.759 -3.488 -9.764 1.00 78.69 90 ARG A C 1
ATOM 699 O O . ARG A 1 90 ? 5.245 -2.880 -10.722 1.00 78.69 90 ARG A O 1
ATOM 706 N N . ASN A 1 91 ? 5.361 -3.514 -8.580 1.00 78.81 91 ASN A N 1
ATOM 707 C CA . ASN A 1 91 ? 6.578 -2.784 -8.243 1.00 78.81 91 ASN A CA 1
ATOM 708 C C . ASN A 1 91 ? 7.774 -3.715 -7.999 1.00 78.81 91 ASN A C 1
ATOM 710 O O . ASN A 1 91 ? 8.742 -3.310 -7.362 1.00 78.81 91 ASN A O 1
ATOM 714 N N . SER A 1 92 ? 7.747 -4.920 -8.572 1.00 75.69 92 SER A N 1
ATOM 715 C CA . SER A 1 92 ? 8.777 -5.958 -8.406 1.00 75.69 92 SER A CA 1
ATOM 716 C C . SER A 1 92 ? 10.201 -5.508 -8.747 1.00 75.69 92 SER A C 1
ATOM 718 O O . SER A 1 92 ? 11.161 -6.047 -8.216 1.00 75.69 92 SER A O 1
ATOM 720 N N . HIS A 1 93 ? 10.366 -4.466 -9.565 1.00 78.12 93 HIS A N 1
ATOM 721 C CA . HIS A 1 93 ? 11.665 -3.842 -9.838 1.00 78.12 93 HIS A CA 1
ATOM 722 C C . HIS A 1 93 ? 12.329 -3.183 -8.613 1.00 78.12 93 HIS A C 1
ATOM 724 O O . HIS A 1 93 ? 13.533 -2.941 -8.645 1.00 78.12 93 HIS A O 1
ATOM 730 N N . HIS A 1 94 ? 11.567 -2.883 -7.554 1.00 72.25 94 HIS A N 1
ATOM 73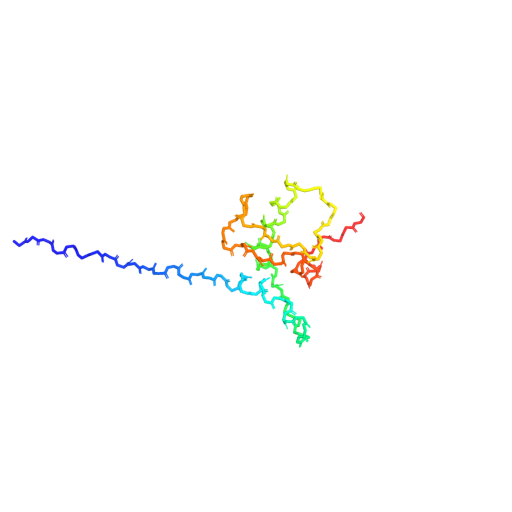1 C CA . HIS A 1 94 ? 12.094 -2.421 -6.264 1.00 72.25 94 HIS A CA 1
ATOM 732 C C . HIS A 1 94 ? 12.388 -3.568 -5.295 1.00 72.25 94 HIS A C 1
ATOM 734 O O . HIS A 1 94 ? 13.015 -3.338 -4.260 1.00 72.25 94 HIS A O 1
ATOM 740 N N . LEU A 1 95 ? 11.939 -4.789 -5.600 1.00 69.50 95 LEU A N 1
ATOM 741 C CA . LEU A 1 95 ? 12.296 -5.950 -4.801 1.00 69.50 95 LEU A CA 1
ATOM 742 C C . LEU A 1 95 ? 13.732 -6.360 -5.134 1.00 69.50 95 LEU A C 1
ATOM 744 O O . LEU A 1 95 ? 14.111 -6.399 -6.310 1.00 69.50 95 LEU A O 1
ATOM 748 N N . PRO A 1 96 ? 14.547 -6.691 -4.120 1.00 61.50 96 PRO A N 1
ATOM 749 C CA . PRO A 1 96 ? 15.801 -7.369 -4.380 1.00 61.50 96 PRO A CA 1
ATOM 750 C C . PRO A 1 96 ? 15.479 -8.667 -5.124 1.00 61.50 96 PRO A C 1
ATOM 752 O O . PRO A 1 96 ? 14.614 -9.435 -4.705 1.00 61.50 96 PRO A O 1
ATOM 755 N N . ARG A 1 97 ? 16.152 -8.891 -6.255 1.00 50.91 97 ARG A N 1
ATOM 756 C CA . ARG A 1 97 ? 16.033 -10.124 -7.037 1.00 50.91 97 ARG A CA 1
ATOM 757 C C . ARG A 1 97 ? 16.347 -11.293 -6.099 1.00 50.91 97 ARG A C 1
ATOM 759 O O . ARG A 1 97 ? 17.501 -11.438 -5.702 1.00 50.91 97 ARG A O 1
ATOM 766 N N . GLN A 1 98 ? 15.338 -12.065 -5.696 1.00 46.66 98 GLN A N 1
ATOM 767 C CA . GLN A 1 98 ? 15.573 -13.266 -4.900 1.00 46.66 98 GLN A CA 1
ATOM 768 C C . GLN A 1 98 ? 16.306 -14.270 -5.796 1.00 46.66 98 GLN A C 1
ATOM 770 O O . GLN A 1 98 ? 15.809 -14.632 -6.864 1.00 46.66 98 GLN A O 1
ATOM 775 N N . VAL A 1 99 ? 17.541 -14.593 -5.407 1.00 34.03 99 VAL A N 1
ATOM 776 C CA . VAL A 1 99 ? 18.399 -15.628 -6.001 1.00 34.03 99 VAL A CA 1
ATOM 777 C C . VAL A 1 99 ? 18.182 -16.944 -5.273 1.00 34.03 99 VAL A C 1
ATOM 779 O O . VAL A 1 99 ? 18.017 -16.895 -4.032 1.00 34.03 99 VAL A O 1
#